Protein AF-A0A7S2BGU6-F1 (afdb_monomer)

Nearest PDB structures (foldseek):
  2khe-assembly1_A  TM=4.652E-01  e=1.273E-01  Thermus thermophilus HB8
  6ix1-assembly2_B  TM=7.347E-01  e=2.557E+00  Dolichos
  3g5o-assembly1_B  TM=7.845E-01  e=2.718E+00  Mycobacterium tuberculosis H37Rv
  8c7g-assembly1_A  TM=7.403E-01  e=3.473E+00  Drosophila melanogaster
  8bd7-assembly1_V  TM=5.675E-01  e=4.173E+00  Chlamydomonas reinhardtii

Structure (mmCIF, N/CA/C/O backbone):
data_AF-A0A7S2BGU6-F1
#
_entry.id   AF-A0A7S2BGU6-F1
#
loop_
_atom_site.group_PDB
_atom_site.id
_atom_site.type_symbol
_atom_site.label_atom_id
_atom_site.label_alt_id
_atom_site.label_comp_id
_a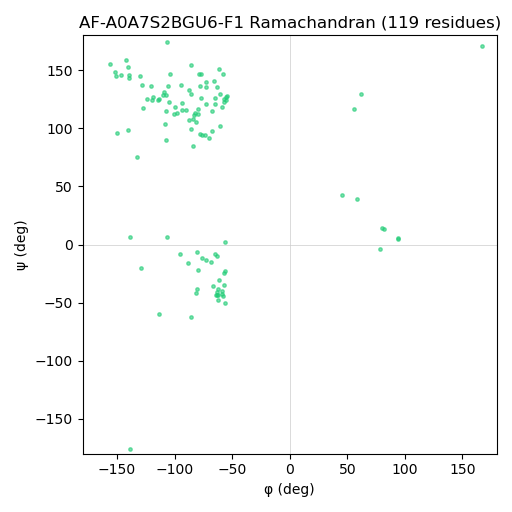tom_site.label_asym_id
_atom_site.label_entity_id
_atom_site.label_seq_id
_atom_site.pdbx_PDB_ins_code
_atom_site.Cartn_x
_atom_site.Cartn_y
_atom_site.Cartn_z
_atom_site.occupancy
_atom_site.B_iso_or_equiv
_atom_site.auth_seq_id
_atom_site.auth_comp_id
_atom_site.auth_asym_id
_atom_site.auth_atom_id
_atom_site.pdbx_PDB_model_num
ATOM 1 N N . LYS A 1 1 ? 6.822 8.033 27.624 1.00 48.75 1 LYS A N 1
ATOM 2 C CA . LYS A 1 1 ? 6.530 6.602 27.342 1.00 48.75 1 LYS A CA 1
ATOM 3 C C . LYS A 1 1 ? 7.365 6.173 26.131 1.00 48.75 1 LYS A C 1
ATOM 5 O O . LYS A 1 1 ? 7.119 6.681 25.047 1.00 48.75 1 LYS A O 1
ATOM 10 N N . ARG A 1 2 ? 8.407 5.344 26.298 1.00 36.28 2 ARG A N 1
ATOM 11 C CA . ARG A 1 2 ? 9.236 4.860 25.173 1.00 36.28 2 ARG A CA 1
ATOM 12 C C . ARG A 1 2 ? 8.470 3.737 24.466 1.00 36.28 2 ARG A C 1
ATOM 14 O O . ARG A 1 2 ? 8.505 2.597 24.912 1.00 36.28 2 ARG A O 1
ATOM 21 N N . VAL A 1 3 ? 7.736 4.070 23.410 1.00 50.72 3 VAL A N 1
ATOM 22 C CA . VAL A 1 3 ? 7.137 3.066 22.524 1.00 50.72 3 VAL A CA 1
ATOM 23 C C . VAL A 1 3 ? 8.248 2.642 21.574 1.00 50.72 3 VAL A C 1
ATOM 25 O O . VAL A 1 3 ? 8.668 3.425 20.730 1.00 50.72 3 VAL A O 1
ATOM 28 N N . ARG A 1 4 ? 8.814 1.448 21.772 1.00 56.75 4 ARG A N 1
ATOM 29 C CA . ARG A 1 4 ? 9.659 0.843 20.739 1.00 56.75 4 ARG A CA 1
ATOM 30 C C . ARG A 1 4 ? 8.689 0.239 19.722 1.00 56.75 4 ARG A C 1
ATOM 32 O O . ARG A 1 4 ? 7.976 -0.686 20.106 1.00 56.75 4 ARG A O 1
ATOM 39 N N . PRO A 1 5 ? 8.598 0.768 18.493 1.00 57.00 5 PRO A N 1
ATOM 40 C CA . PRO A 1 5 ? 7.732 0.177 17.486 1.00 57.00 5 PRO A CA 1
ATOM 41 C C . PRO A 1 5 ? 8.184 -1.262 17.192 1.00 57.00 5 PRO A C 1
ATOM 43 O O . PRO A 1 5 ? 9.367 -1.583 17.384 1.00 57.00 5 PRO A O 1
ATOM 46 N N . PRO A 1 6 ? 7.249 -2.138 16.792 1.00 58.75 6 PRO A N 1
ATOM 47 C CA . PRO A 1 6 ? 7.556 -3.524 16.474 1.00 58.75 6 PRO A CA 1
ATOM 48 C C . PRO A 1 6 ? 8.652 -3.579 15.408 1.00 58.75 6 PRO A C 1
ATOM 50 O O . PRO A 1 6 ? 8.551 -2.958 14.355 1.00 58.75 6 PRO A O 1
ATOM 53 N N . ARG A 1 7 ? 9.737 -4.292 15.720 1.00 62.88 7 ARG A N 1
ATOM 54 C CA . ARG A 1 7 ? 10.857 -4.496 14.800 1.00 62.88 7 ARG A CA 1
ATOM 55 C C . ARG A 1 7 ? 10.588 -5.757 14.001 1.00 62.88 7 ARG A C 1
ATOM 57 O O . ARG A 1 7 ? 10.547 -6.845 14.571 1.00 62.88 7 ARG A O 1
ATOM 64 N N . PHE A 1 8 ? 10.425 -5.605 12.695 1.00 62.00 8 PHE A N 1
ATOM 65 C CA . PHE A 1 8 ? 10.302 -6.738 11.792 1.00 62.00 8 PHE A CA 1
ATOM 66 C C . PHE A 1 8 ? 11.701 -7.253 11.453 1.00 62.00 8 PHE A C 1
ATOM 68 O O . PHE A 1 8 ? 12.506 -6.558 10.834 1.00 62.00 8 PHE A O 1
ATOM 75 N N . PHE A 1 9 ? 12.012 -8.468 11.901 1.00 64.12 9 PHE A N 1
ATOM 76 C CA . PHE A 1 9 ? 13.233 -9.158 11.503 1.00 64.12 9 PHE A CA 1
ATOM 77 C C . PHE A 1 9 ? 13.005 -9.760 10.116 1.00 64.12 9 PHE A C 1
ATOM 79 O O . PHE A 1 9 ? 12.132 -10.608 9.946 1.00 64.12 9 PHE A O 1
ATOM 86 N N . ARG A 1 10 ? 13.766 -9.301 9.116 1.00 61.97 10 ARG A N 1
ATOM 87 C CA . ARG A 1 10 ? 13.619 -9.751 7.719 1.00 61.97 10 ARG A CA 1
ATOM 88 C C . ARG A 1 10 ? 14.297 -11.102 7.438 1.00 61.97 10 ARG A C 1
ATOM 90 O O . ARG A 1 10 ? 14.130 -11.640 6.351 1.00 61.97 10 ARG A O 1
ATOM 97 N N . GLY A 1 11 ? 15.038 -11.663 8.397 1.00 62.91 11 GLY A N 1
ATOM 98 C CA . GLY A 1 11 ? 15.646 -12.991 8.288 1.00 62.91 11 GLY A CA 1
ATOM 99 C C . GLY A 1 11 ? 16.691 -13.273 9.367 1.00 62.91 11 GLY A C 1
ATOM 100 O O . GLY A 1 11 ? 17.095 -12.379 10.114 1.00 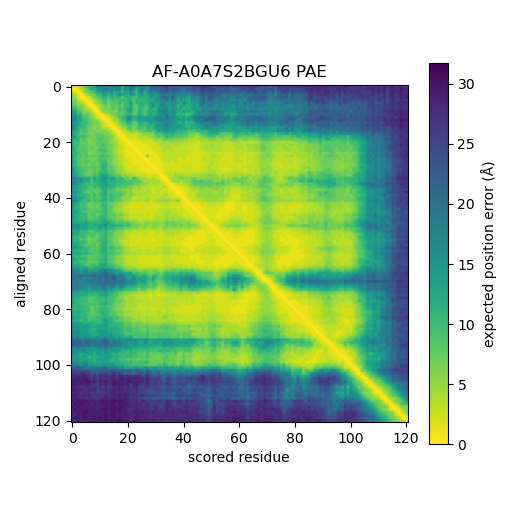62.91 11 GLY A O 1
ATOM 101 N N . CYS A 1 12 ? 17.144 -14.527 9.441 1.00 56.28 12 CYS A N 1
ATOM 102 C CA . CYS A 1 12 ? 18.263 -14.915 10.297 1.00 56.28 12 CYS A CA 1
ATOM 103 C C . CYS A 1 12 ? 19.550 -14.275 9.746 1.00 56.28 12 CYS A C 1
ATOM 105 O O . CYS A 1 12 ? 19.939 -14.556 8.617 1.00 56.28 12 CYS A O 1
ATOM 107 N N . GLY A 1 13 ? 20.171 -13.367 10.504 1.00 66.19 13 GLY A N 1
ATOM 108 C CA . GLY A 1 13 ? 21.394 -12.663 10.089 1.00 66.19 13 GLY A CA 1
ATOM 109 C C . GLY A 1 13 ? 21.188 -11.304 9.411 1.00 66.19 13 GLY A C 1
ATOM 110 O O . GLY A 1 13 ? 22.166 -10.690 8.989 1.00 66.19 13 GLY A O 1
ATOM 111 N N . SER A 1 14 ? 19.956 -10.784 9.324 1.00 64.00 14 SER A N 1
ATOM 112 C CA . SER A 1 14 ? 19.762 -9.410 8.844 1.00 64.00 14 SER A CA 1
ATOM 113 C C . SER A 1 14 ? 20.404 -8.420 9.829 1.00 64.00 14 SER A C 1
ATOM 115 O O . SER A 1 14 ? 20.059 -8.474 11.017 1.00 64.00 14 SER A O 1
ATOM 117 N N . PRO A 1 15 ? 21.295 -7.511 9.385 1.00 68.31 15 PRO A N 1
ATOM 118 C CA . PRO A 1 15 ? 21.881 -6.514 10.270 1.00 68.31 15 PRO A CA 1
ATOM 119 C C . PRO A 1 15 ? 20.773 -5.668 10.899 1.00 68.31 15 PRO A C 1
ATOM 121 O O . PRO A 1 15 ? 19.737 -5.417 10.279 1.00 68.31 15 PRO A O 1
ATOM 124 N N . LEU A 1 16 ? 20.985 -5.227 12.141 1.00 66.62 16 LEU A N 1
ATOM 125 C CA . LEU A 1 16 ? 20.057 -4.321 12.813 1.00 66.62 16 LEU A CA 1
ATOM 126 C C . LEU A 1 16 ? 19.956 -3.026 11.999 1.00 66.62 16 LEU A C 1
ATOM 128 O O . LEU A 1 16 ? 20.849 -2.181 12.043 1.00 66.62 16 LEU A O 1
ATOM 132 N N . LEU A 1 17 ? 18.868 -2.882 11.243 1.00 68.06 17 LEU A N 1
ATOM 133 C CA . LEU A 1 17 ? 18.626 -1.689 10.443 1.00 68.06 17 LEU A CA 1
ATOM 134 C C . LEU A 1 17 ? 18.424 -0.481 11.363 1.00 68.06 17 LEU A C 1
ATOM 136 O O . LEU A 1 17 ? 17.787 -0.566 12.420 1.00 68.06 17 LEU A O 1
ATOM 140 N N . ARG A 1 18 ? 18.975 0.666 10.951 1.00 74.19 18 ARG A N 1
ATOM 141 C CA . ARG A 1 18 ? 18.753 1.939 11.639 1.00 74.19 18 ARG A CA 1
ATOM 142 C C . ARG A 1 18 ? 17.258 2.243 11.608 1.00 74.19 18 ARG A C 1
ATOM 144 O O . ARG A 1 18 ? 16.643 2.216 10.549 1.00 74.19 18 ARG A O 1
ATOM 151 N N . TYR A 1 19 ? 16.693 2.555 12.771 1.00 74.19 19 TYR A N 1
ATOM 152 C CA . TYR A 1 19 ? 15.292 2.948 12.867 1.00 74.19 19 TYR A CA 1
ATOM 153 C C . TYR A 1 19 ? 15.012 4.160 11.970 1.00 74.19 19 TYR A C 1
ATOM 155 O O . TYR A 1 19 ? 15.667 5.197 12.102 1.00 74.19 19 TYR A O 1
ATOM 163 N N . ARG A 1 20 ? 14.023 4.015 11.088 1.00 80.81 20 ARG A N 1
ATOM 164 C CA . ARG A 1 20 ? 13.486 5.071 10.230 1.00 80.81 20 ARG A CA 1
ATOM 165 C C . ARG A 1 20 ? 11.980 5.120 10.417 1.00 80.81 20 ARG A C 1
ATOM 167 O O . ARG A 1 20 ? 11.291 4.135 10.169 1.00 80.81 20 ARG A O 1
ATOM 174 N N . GLU A 1 21 ? 11.478 6.243 10.910 1.00 82.62 21 GLU A N 1
ATOM 175 C CA . GLU A 1 21 ? 10.074 6.388 11.307 1.00 82.62 21 GLU A CA 1
ATOM 176 C C . GLU A 1 21 ? 9.103 6.089 10.159 1.00 82.62 21 GLU A C 1
ATOM 178 O O . GLU A 1 21 ? 8.150 5.333 10.336 1.00 82.62 21 GLU A O 1
ATOM 183 N N . GLU A 1 22 ? 9.393 6.609 8.969 1.00 82.94 22 GLU A N 1
ATOM 184 C CA . GLU A 1 22 ? 8.565 6.427 7.777 1.00 82.94 22 GLU A CA 1
ATOM 185 C C . GLU A 1 22 ? 8.466 4.959 7.338 1.00 82.94 22 GLU A C 1
ATOM 187 O O . GLU A 1 22 ? 7.373 4.467 7.060 1.00 82.94 22 GLU A O 1
ATOM 192 N N . GLU A 1 23 ? 9.584 4.230 7.347 1.00 82.94 23 GLU A N 1
ATOM 193 C CA . GLU A 1 23 ? 9.603 2.801 7.018 1.00 82.94 23 GLU A CA 1
ATOM 194 C C . GLU A 1 23 ? 8.788 1.990 8.029 1.00 82.94 23 GLU A C 1
ATOM 196 O O . GLU A 1 23 ? 7.980 1.152 7.644 1.00 82.94 23 GLU A O 1
ATOM 201 N N . ASN A 1 24 ? 8.927 2.284 9.326 1.00 83.94 24 ASN A N 1
ATOM 202 C CA . ASN A 1 24 ? 8.170 1.582 10.364 1.00 83.94 24 ASN A CA 1
ATOM 203 C C . ASN A 1 24 ? 6.668 1.867 10.276 1.00 83.94 24 ASN A C 1
ATOM 205 O O . ASN A 1 24 ? 5.864 0.965 10.502 1.00 83.94 24 ASN A O 1
ATOM 209 N N . ARG A 1 25 ? 6.282 3.091 9.901 1.00 84.88 25 ARG A N 1
ATOM 210 C CA . ARG A 1 25 ? 4.885 3.431 9.617 1.00 84.88 25 ARG A CA 1
ATOM 211 C C . ARG A 1 25 ? 4.347 2.636 8.426 1.00 84.88 25 ARG A C 1
ATOM 213 O O . ARG A 1 25 ? 3.216 2.162 8.472 1.00 84.88 25 ARG A O 1
ATOM 220 N N . GLY A 1 26 ? 5.155 2.470 7.383 1.00 86.56 26 GLY A N 1
ATOM 221 C CA . GLY A 1 26 ? 4.830 1.648 6.221 1.00 86.56 26 GLY A CA 1
ATOM 222 C C . GLY A 1 26 ? 4.632 0.168 6.558 1.00 86.56 26 GLY A C 1
ATOM 223 O O . GLY A 1 26 ? 3.620 -0.429 6.192 1.00 86.56 26 GLY A O 1
ATOM 224 N N . GLU A 1 27 ? 5.561 -0.409 7.316 1.00 85.38 27 GLU A N 1
ATOM 225 C CA . GLU A 1 27 ? 5.471 -1.792 7.804 1.00 85.38 27 GLU A CA 1
ATOM 226 C C . GLU A 1 27 ? 4.258 -1.983 8.733 1.00 85.38 27 GLU A C 1
ATOM 228 O O . GLU A 1 27 ? 3.539 -2.982 8.653 1.00 85.38 27 GLU A O 1
ATOM 233 N N . GLU A 1 28 ? 3.956 -0.989 9.574 1.00 84.19 28 GLU A N 1
ATOM 234 C CA . GLU A 1 28 ? 2.753 -0.990 10.400 1.00 84.19 28 GLU A CA 1
ATOM 235 C C . GLU A 1 28 ? 1.478 -0.981 9.543 1.00 84.19 28 GLU A C 1
ATOM 237 O O . GLU A 1 28 ? 0.560 -1.761 9.817 1.00 84.19 28 GLU A O 1
ATOM 242 N N . LEU A 1 29 ? 1.418 -0.166 8.483 1.00 86.25 29 LEU A N 1
ATOM 243 C CA . LEU A 1 29 ? 0.296 -0.178 7.541 1.00 86.25 29 LEU A CA 1
ATOM 244 C C . LEU A 1 29 ? 0.100 -1.579 6.958 1.00 86.25 29 LEU A C 1
ATOM 246 O O . LEU A 1 29 ? -1.001 -2.112 7.068 1.00 86.25 29 LEU A O 1
ATOM 250 N N . ILE A 1 30 ? 1.157 -2.216 6.441 1.00 86.75 30 ILE A N 1
ATOM 251 C CA . ILE A 1 30 ? 1.085 -3.583 5.894 1.00 86.75 30 ILE A CA 1
ATOM 252 C C . ILE A 1 30 ? 0.602 -4.588 6.939 1.00 86.75 30 ILE A C 1
ATOM 254 O O . ILE A 1 30 ? -0.247 -5.427 6.634 1.00 86.75 30 ILE A O 1
ATOM 258 N N . SER A 1 31 ? 1.094 -4.500 8.177 1.00 83.81 31 SER A N 1
ATOM 259 C CA . SER A 1 31 ? 0.689 -5.419 9.248 1.00 83.81 31 SER A CA 1
ATOM 260 C C . SER A 1 31 ? -0.810 -5.345 9.564 1.00 83.81 31 SER A C 1
ATOM 262 O O . SER A 1 31 ? -1.428 -6.353 9.914 1.00 83.81 31 SER A O 1
ATOM 264 N N . ARG A 1 32 ? -1.422 -4.171 9.372 1.00 84.06 32 ARG A N 1
ATOM 265 C CA . ARG A 1 32 ? -2.861 -3.948 9.562 1.00 84.06 32 ARG A CA 1
ATOM 266 C C . ARG A 1 32 ? -3.695 -4.443 8.377 1.00 84.06 32 ARG A C 1
ATOM 268 O O . ARG A 1 32 ? -4.880 -4.731 8.553 1.00 84.06 32 ARG A O 1
ATOM 275 N N . LEU A 1 33 ? -3.108 -4.580 7.186 1.00 85.00 33 LEU A N 1
ATOM 276 C CA . LEU A 1 33 ? -3.826 -5.014 5.987 1.00 85.00 33 LEU A CA 1
ATOM 277 C C . LEU A 1 33 ? -4.162 -6.498 6.035 1.00 85.00 33 LEU A C 1
ATOM 279 O O . LEU A 1 33 ? -3.277 -7.352 6.092 1.00 85.00 33 LEU A O 1
ATOM 283 N N . ARG A 1 34 ? -5.464 -6.810 5.968 1.00 79.19 34 ARG A N 1
ATOM 284 C CA . ARG A 1 34 ? -5.991 -8.185 5.888 1.00 79.19 34 ARG A CA 1
ATOM 285 C C . ARG A 1 34 ? -5.310 -9.139 6.888 1.00 79.19 34 ARG A C 1
ATOM 287 O O . ARG A 1 34 ? -4.972 -10.266 6.534 1.00 79.19 34 ARG A O 1
ATOM 294 N N . ARG A 1 35 ? -5.096 -8.675 8.129 1.00 77.06 35 ARG A N 1
ATOM 295 C CA . ARG A 1 35 ? -4.422 -9.420 9.214 1.00 77.06 35 ARG A CA 1
ATOM 296 C C . ARG A 1 35 ? -2.991 -9.871 8.865 1.00 77.06 35 ARG A C 1
ATOM 298 O O . ARG A 1 35 ? -2.598 -10.987 9.184 1.00 77.06 35 ARG A O 1
ATOM 305 N N . GLY A 1 36 ? -2.224 -9.025 8.179 1.00 76.44 36 GLY A N 1
ATOM 306 C CA . GLY A 1 36 ? -0.821 -9.288 7.855 1.00 76.44 36 GLY A CA 1
ATOM 307 C C . GLY A 1 36 ? -0.602 -10.217 6.659 1.00 76.44 36 GLY A C 1
ATOM 308 O O . GLY A 1 36 ? 0.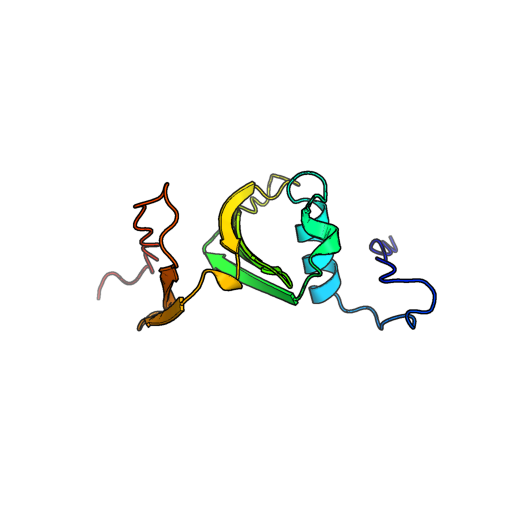521 -10.668 6.437 1.00 76.44 36 GLY A O 1
ATOM 309 N N . ARG A 1 37 ? -1.632 -10.480 5.840 1.00 82.94 37 ARG A N 1
ATOM 310 C CA . ARG A 1 37 ? -1.529 -11.357 4.654 1.00 82.94 37 ARG A CA 1
ATOM 311 C C . ARG A 1 37 ? -0.452 -10.918 3.656 1.00 82.94 37 ARG A C 1
ATOM 313 O O . ARG A 1 37 ? 0.013 -11.743 2.879 1.00 82.94 37 ARG A O 1
ATOM 320 N N . HIS A 1 38 ? -0.070 -9.643 3.682 1.00 83.50 38 HIS A N 1
ATOM 321 C CA . HIS A 1 38 ? 0.878 -9.031 2.750 1.00 83.50 38 HIS A CA 1
ATOM 322 C C . HIS A 1 38 ? 2.252 -8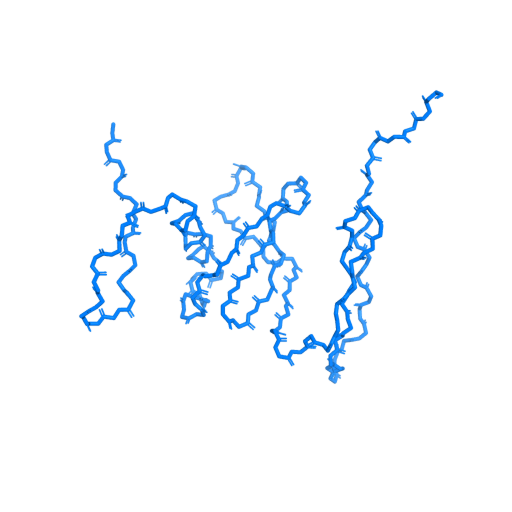.734 3.374 1.00 83.50 38 HIS A C 1
ATOM 324 O O . HIS A 1 38 ? 3.096 -8.140 2.714 1.00 83.50 38 HIS A O 1
ATOM 330 N N . LEU A 1 39 ? 2.516 -9.162 4.617 1.00 82.44 39 LEU A N 1
ATOM 331 C CA . LEU A 1 39 ? 3.794 -8.902 5.305 1.00 82.44 39 LEU A CA 1
ATOM 332 C C . LEU A 1 39 ? 5.013 -9.430 4.539 1.00 82.44 39 LEU A C 1
ATOM 334 O O . LEU A 1 39 ? 6.069 -8.807 4.529 1.00 82.44 39 LEU A O 1
ATOM 338 N N . TRP A 1 40 ? 4.859 -10.564 3.859 1.00 83.75 40 TRP A N 1
ATOM 339 C CA . TRP A 1 40 ? 5.927 -11.181 3.076 1.00 83.75 40 TRP A CA 1
ATOM 340 C C . TRP A 1 40 ? 6.240 -10.419 1.774 1.00 83.75 40 TRP A C 1
ATOM 342 O O . TRP A 1 40 ? 7.276 -10.667 1.161 1.00 83.75 40 TRP A O 1
ATOM 352 N N . GLU A 1 41 ? 5.384 -9.484 1.340 1.00 88.38 41 GLU A N 1
ATOM 353 C CA . GLU A 1 41 ? 5.601 -8.704 0.112 1.00 88.38 41 GLU A CA 1
ATOM 354 C C . GLU A 1 41 ? 6.651 -7.598 0.278 1.00 88.38 41 GLU A C 1
ATOM 356 O O . GLU A 1 41 ? 7.117 -7.071 -0.727 1.00 88.38 41 GLU A O 1
ATOM 361 N N . SER A 1 42 ? 7.060 -7.302 1.519 1.00 85.69 42 SER A N 1
ATOM 362 C CA . SER A 1 42 ? 7.987 -6.228 1.904 1.00 85.69 42 SER A CA 1
ATOM 363 C C . SER A 1 42 ? 7.488 -4.817 1.566 1.00 85.69 42 SER A C 1
ATOM 365 O O . SER A 1 42 ? 7.113 -4.509 0.433 1.00 85.69 42 SER A O 1
ATOM 367 N N . TYR A 1 43 ? 7.518 -3.924 2.557 1.00 89.50 43 TYR A N 1
ATOM 368 C CA . TYR A 1 43 ? 7.251 -2.502 2.347 1.00 89.50 43 TYR A CA 1
ATOM 369 C C . TYR A 1 43 ? 8.290 -1.861 1.415 1.00 89.50 43 TYR A C 1
ATOM 371 O O . TYR A 1 43 ? 9.493 -2.069 1.594 1.00 89.50 43 TYR A O 1
ATOM 379 N N . VAL A 1 44 ? 7.820 -1.043 0.464 1.00 91.75 44 VAL A N 1
ATOM 380 C CA . VAL A 1 44 ? 8.671 -0.214 -0.404 1.00 91.75 44 VAL A CA 1
ATOM 381 C C . VAL A 1 44 ? 8.445 1.268 -0.115 1.00 91.75 44 VAL A C 1
ATOM 383 O O . VAL A 1 44 ? 9.383 1.966 0.263 1.00 91.75 44 VAL A O 1
ATOM 386 N N . HIS A 1 45 ? 7.214 1.760 -0.284 1.00 92.31 45 HIS A N 1
ATOM 387 C CA . HIS A 1 45 ? 6.896 3.177 -0.099 1.00 92.31 45 HIS A CA 1
ATOM 388 C C . HIS A 1 45 ? 5.414 3.394 0.228 1.00 92.31 45 HIS A C 1
ATOM 390 O O . HIS A 1 45 ? 4.569 2.582 -0.146 1.00 92.31 45 HIS A O 1
ATOM 396 N N . HIS A 1 46 ? 5.077 4.496 0.898 1.00 92.88 46 HIS A N 1
ATOM 397 C CA . HIS A 1 46 ? 3.698 4.957 1.022 1.00 92.88 46 HIS A CA 1
ATOM 398 C C . HIS A 1 46 ? 3.620 6.475 0.895 1.00 92.88 46 HIS A C 1
ATOM 400 O O . HIS A 1 46 ? 4.492 7.191 1.377 1.00 92.88 46 HIS A O 1
ATOM 406 N N . CYS A 1 47 ? 2.538 6.971 0.305 1.00 89.19 47 CYS A N 1
ATOM 407 C CA . CYS A 1 47 ? 2.263 8.399 0.221 1.00 89.19 47 CYS A CA 1
ATOM 408 C C . CYS A 1 47 ? 0.766 8.674 0.388 1.00 89.19 47 CYS A C 1
ATOM 410 O O . CYS A 1 47 ? -0.080 7.794 0.220 1.00 89.19 47 CYS A O 1
ATOM 412 N N . LYS A 1 48 ? 0.416 9.906 0.757 1.00 87.94 48 LYS A N 1
ATOM 413 C CA . LYS A 1 48 ? -0.988 10.326 0.786 1.00 87.94 48 LYS A CA 1
ATOM 414 C C . LYS A 1 48 ? -1.444 10.606 -0.639 1.00 87.94 48 LYS A C 1
ATOM 416 O O . LYS A 1 48 ? -0.818 11.413 -1.316 1.00 87.94 48 LYS A O 1
ATOM 421 N N . ALA A 1 49 ? -2.532 9.965 -1.052 1.00 85.00 49 ALA A N 1
ATOM 422 C CA . ALA A 1 49 ? -3.175 10.255 -2.326 1.00 85.00 49 ALA A CA 1
ATOM 423 C C . ALA A 1 49 ? -4.157 11.420 -2.144 1.00 85.00 49 ALA A C 1
ATOM 425 O O . ALA A 1 49 ? -3.945 12.501 -2.672 1.00 85.00 49 ALA A O 1
ATOM 426 N N . SER A 1 50 ? -5.185 11.241 -1.318 1.00 83.56 50 SER A N 1
ATOM 427 C CA . SER A 1 50 ? -6.188 12.265 -1.006 1.00 83.56 50 SER A CA 1
ATOM 428 C C . SER A 1 50 ? -6.539 12.243 0.483 1.00 83.56 50 SER A C 1
ATOM 430 O O . SER A 1 50 ? -5.922 11.523 1.276 1.00 83.56 50 SER A O 1
ATOM 432 N N . GLU A 1 51 ? -7.500 13.063 0.909 1.00 84.00 51 GLU A N 1
ATOM 433 C CA . GLU A 1 51 ? -7.940 13.065 2.301 1.00 84.00 51 GLU A CA 1
ATOM 434 C C . GLU A 1 51 ? -8.468 11.681 2.710 1.00 84.00 51 GLU A C 1
ATOM 436 O O . GLU A 1 51 ? -9.410 11.151 2.130 1.00 84.00 51 GLU A O 1
ATOM 441 N N . GLY A 1 52 ? -7.814 11.069 3.699 1.00 85.25 52 GLY A N 1
ATOM 442 C CA . GLY A 1 52 ? -8.151 9.723 4.163 1.00 85.25 52 GLY A CA 1
ATOM 443 C C . GLY A 1 52 ? -7.640 8.584 3.277 1.00 85.25 52 GLY A C 1
ATOM 444 O O . GLY A 1 52 ? -7.771 7.436 3.693 1.00 85.25 52 GLY A O 1
ATOM 445 N N . MET A 1 53 ? -7.003 8.863 2.134 1.00 88.06 53 MET A N 1
ATOM 446 C CA . MET A 1 53 ? -6.472 7.841 1.226 1.00 88.06 53 MET A CA 1
ATOM 447 C C . MET A 1 53 ? -4.943 7.807 1.225 1.00 88.06 53 MET A C 1
ATOM 449 O O . MET A 1 53 ? -4.268 8.815 1.008 1.00 88.06 53 MET A O 1
ATOM 453 N N . THR A 1 54 ? -4.390 6.616 1.420 1.00 89.94 54 THR A N 1
ATOM 454 C CA . THR A 1 54 ? -2.952 6.345 1.406 1.00 89.94 54 THR A CA 1
ATOM 455 C C . THR A 1 54 ? -2.649 5.344 0.303 1.00 89.94 54 THR A C 1
ATOM 457 O O . THR A 1 54 ? -3.204 4.251 0.284 1.00 89.94 54 THR A O 1
ATOM 460 N N . LEU A 1 55 ? -1.756 5.702 -0.606 1.00 91.00 55 LEU A N 1
ATOM 461 C CA . LEU A 1 55 ? -1.216 4.786 -1.595 1.00 91.00 55 LEU A CA 1
ATOM 462 C C . LEU A 1 55 ? -0.025 4.054 -0.974 1.00 91.00 55 LEU A C 1
ATOM 464 O O . LEU A 1 55 ? 0.854 4.672 -0.375 1.00 91.00 55 LEU A O 1
ATOM 468 N N . LEU A 1 56 ? -0.025 2.732 -1.082 1.00 92.44 56 LEU A N 1
ATOM 469 C CA . LEU A 1 56 ? 0.990 1.851 -0.527 1.00 92.44 56 LEU A CA 1
ATOM 470 C C . LEU A 1 56 ? 1.577 0.987 -1.641 1.00 92.44 56 LEU A C 1
ATOM 472 O O . LEU A 1 56 ? 0.860 0.268 -2.336 1.00 92.44 56 LEU A O 1
ATOM 476 N N . LEU A 1 57 ? 2.896 1.035 -1.759 1.00 93.19 57 LEU A N 1
ATOM 477 C CA . LEU A 1 57 ? 3.691 0.220 -2.657 1.00 93.19 57 LEU A CA 1
ATOM 478 C C . LEU A 1 57 ? 4.406 -0.872 -1.853 1.00 93.19 57 LEU A C 1
ATOM 480 O O . LEU A 1 57 ? 5.174 -0.585 -0.927 1.00 93.19 57 LEU A O 1
ATOM 484 N N . THR A 1 58 ? 4.161 -2.124 -2.226 1.00 93.56 58 THR A N 1
ATOM 485 C CA . THR A 1 58 ? 4.903 -3.299 -1.750 1.00 93.56 58 THR A CA 1
ATOM 486 C C . THR A 1 58 ? 5.820 -3.811 -2.857 1.00 93.56 58 THR A C 1
ATOM 488 O O . THR A 1 58 ? 5.741 -3.366 -4.002 1.00 93.56 58 THR A O 1
ATOM 491 N N . GLY A 1 59 ? 6.663 -4.801 -2.559 1.00 91.62 59 GLY A N 1
ATOM 492 C CA . GLY A 1 59 ? 7.493 -5.455 -3.573 1.00 91.62 59 GLY A CA 1
ATOM 493 C C . GLY A 1 59 ? 6.698 -6.190 -4.662 1.00 91.62 59 GLY A C 1
ATOM 494 O O . GLY A 1 59 ? 7.283 -6.620 -5.655 1.00 91.62 59 GLY A O 1
ATOM 495 N N . ARG A 1 60 ? 5.375 -6.363 -4.507 1.00 93.69 60 ARG A N 1
ATOM 496 C CA . ARG A 1 60 ? 4.531 -7.072 -5.485 1.00 93.69 60 ARG A CA 1
ATOM 497 C C . ARG A 1 60 ? 3.283 -6.328 -5.930 1.00 93.69 60 ARG A C 1
ATOM 499 O O . ARG A 1 60 ? 2.733 -6.694 -6.972 1.00 93.69 60 ARG A O 1
ATOM 506 N N . ARG A 1 61 ? 2.802 -5.347 -5.169 1.00 94.00 61 ARG A N 1
ATOM 507 C CA . ARG A 1 61 ? 1.493 -4.728 -5.379 1.00 94.00 61 ARG A CA 1
ATOM 508 C C . ARG A 1 61 ? 1.525 -3.228 -5.154 1.00 94.00 61 ARG A C 1
ATOM 510 O O . ARG A 1 61 ? 2.290 -2.715 -4.344 1.00 94.00 61 ARG A O 1
ATOM 517 N N . LEU A 1 62 ? 0.607 -2.562 -5.836 1.00 92.75 62 LEU A N 1
ATOM 518 C CA . LEU A 1 62 ? 0.188 -1.206 -5.543 1.00 92.75 62 LEU A CA 1
ATOM 519 C C . LEU A 1 62 ? -1.214 -1.266 -4.929 1.00 92.75 62 LEU A C 1
ATOM 521 O O . LEU A 1 62 ? -2.096 -1.923 -5.482 1.00 92.75 62 LEU A O 1
ATOM 525 N N . MET A 1 63 ? -1.414 -0.616 -3.786 1.00 92.50 63 MET A N 1
ATOM 526 C CA . MET A 1 63 ? -2.675 -0.627 -3.044 1.00 92.50 63 MET A CA 1
ATOM 527 C C . MET A 1 63 ? -3.122 0.797 -2.723 1.00 92.50 63 MET A C 1
ATOM 529 O O . MET A 1 63 ? -2.320 1.618 -2.282 1.00 92.50 63 MET A O 1
ATOM 533 N N . LEU A 1 64 ? -4.413 1.071 -2.890 1.00 91.44 64 LEU A N 1
ATOM 534 C CA . LEU A 1 64 ? -5.065 2.270 -2.383 1.00 91.44 64 LEU A CA 1
ATOM 535 C C . LEU A 1 64 ? -5.795 1.915 -1.091 1.00 91.44 64 LEU A C 1
ATOM 537 O O . LEU A 1 64 ? -6.685 1.061 -1.070 1.00 91.44 64 LEU A O 1
ATOM 541 N N . LEU A 1 65 ? -5.381 2.556 -0.007 1.00 91.00 65 LEU A N 1
ATOM 542 C CA . LEU A 1 65 ? -5.863 2.292 1.335 1.00 91.00 65 LEU A CA 1
ATOM 543 C C . LEU A 1 65 ? -6.719 3.447 1.825 1.00 91.00 65 LEU A C 1
ATOM 545 O O . LEU A 1 65 ? -6.267 4.589 1.827 1.00 91.00 65 LEU A O 1
ATOM 549 N N . HIS A 1 66 ? -7.889 3.142 2.363 1.00 89.25 66 HIS A N 1
ATOM 550 C CA . HIS A 1 66 ? -8.657 4.095 3.143 1.00 89.25 66 HIS A CA 1
ATOM 551 C C . HIS A 1 66 ? -8.207 4.019 4.606 1.00 89.25 66 HIS A C 1
ATOM 553 O O . HIS A 1 66 ? -8.485 3.063 5.335 1.00 89.25 66 HIS A O 1
ATOM 559 N N . THR A 1 67 ? -7.477 5.043 5.037 1.00 80.00 67 THR A N 1
ATOM 560 C CA . THR A 1 67 ? -6.974 5.227 6.399 1.00 80.00 67 THR A CA 1
ATOM 561 C C . THR A 1 67 ? -7.764 6.336 7.095 1.00 80.00 67 THR A C 1
ATOM 563 O O . THR A 1 67 ? -7.402 7.513 7.029 1.00 80.00 67 THR A O 1
ATOM 566 N N . SER A 1 68 ? -8.860 5.979 7.769 1.00 76.25 68 SER A N 1
ATOM 567 C CA . SER A 1 68 ? -9.626 6.934 8.582 1.00 76.25 68 SER A CA 1
ATOM 568 C C . SER A 1 68 ? -8.930 7.191 9.920 1.00 76.25 68 SER A C 1
ATOM 570 O O . SER A 1 68 ? -8.524 6.251 10.597 1.00 76.25 68 SER A O 1
ATOM 572 N N . ARG A 1 69 ? -8.852 8.455 10.366 1.00 65.88 69 ARG A N 1
ATOM 573 C CA . ARG A 1 69 ? -8.256 8.823 11.672 1.00 65.88 69 ARG A CA 1
ATOM 574 C C . ARG A 1 69 ? -8.918 8.126 12.866 1.00 65.88 69 ARG A C 1
ATOM 576 O O . ARG A 1 69 ? -8.288 8.000 13.910 1.00 65.88 69 ARG A O 1
ATOM 583 N N . LYS A 1 70 ? -10.181 7.710 12.726 1.00 65.88 70 LYS A N 1
ATOM 584 C CA . LYS A 1 70 ? -10.943 7.037 13.787 1.00 65.88 70 LYS A CA 1
ATOM 585 C C . LYS A 1 70 ? -10.758 5.522 13.797 1.00 65.88 70 LYS A C 1
ATOM 587 O O . LYS A 1 70 ? -11.103 4.899 14.794 1.00 65.88 70 LYS A O 1
ATOM 592 N N . ASN A 1 71 ? -10.239 4.931 12.719 1.00 59.19 71 ASN A N 1
ATOM 593 C CA . ASN A 1 71 ? -10.167 3.485 12.579 1.00 59.19 71 ASN A CA 1
ATOM 594 C C . ASN A 1 71 ? -8.708 3.023 12.578 1.00 59.19 71 ASN A C 1
ATOM 596 O O . ASN A 1 71 ? -7.888 3.486 11.788 1.00 59.19 71 ASN A O 1
ATOM 600 N N . SER A 1 72 ? -8.372 2.095 13.470 1.00 64.94 72 SER A N 1
ATOM 601 C CA . SER A 1 72 ? -7.040 1.478 13.518 1.00 64.94 72 SER A CA 1
ATOM 602 C C . SER A 1 72 ? -6.764 0.587 12.301 1.00 64.94 72 SER A C 1
ATOM 604 O O . SER A 1 72 ? -5.606 0.257 12.036 1.00 64.94 72 SER A O 1
ATOM 606 N N . PHE A 1 73 ? -7.806 0.231 11.547 1.00 67.88 73 PHE A N 1
ATOM 607 C CA . PHE A 1 73 ? -7.746 -0.626 10.371 1.00 67.88 73 PHE A CA 1
ATOM 608 C C . PHE A 1 73 ? -7.630 0.186 9.077 1.00 67.88 73 PHE A C 1
ATOM 610 O O . PHE A 1 73 ? -8.330 1.180 8.889 1.00 67.88 73 PHE A O 1
ATOM 617 N N . ALA A 1 74 ? -6.762 -0.276 8.177 1.00 78.00 74 ALA A N 1
ATOM 618 C CA . ALA A 1 74 ? -6.686 0.209 6.805 1.00 78.00 74 ALA A CA 1
ATOM 619 C C . ALA A 1 74 ? -7.549 -0.695 5.914 1.00 78.00 74 ALA A C 1
ATOM 621 O O . ALA A 1 74 ? -7.334 -1.910 5.867 1.00 78.00 74 ALA A O 1
ATOM 622 N N . LEU A 1 75 ? -8.538 -0.110 5.237 1.00 86.25 75 LEU A N 1
ATOM 623 C CA . LEU A 1 75 ? -9.356 -0.814 4.250 1.00 86.25 75 LEU A CA 1
ATOM 624 C C . LEU A 1 75 ? -8.669 -0.725 2.884 1.00 86.25 75 LEU A C 1
ATOM 626 O O . LEU A 1 75 ? -8.229 0.350 2.493 1.00 86.25 75 LEU A O 1
ATOM 630 N N . VAL A 1 76 ? -8.566 -1.845 2.168 1.00 89.25 76 VAL A N 1
ATOM 631 C CA . VAL A 1 76 ? -8.058 -1.859 0.788 1.00 89.25 76 VAL A CA 1
ATOM 632 C C . VAL A 1 76 ? -9.223 -1.526 -0.139 1.00 89.25 76 VAL A C 1
ATOM 634 O O . VAL A 1 76 ? -10.105 -2.362 -0.314 1.00 89.25 76 VAL A O 1
ATOM 637 N N . GLU A 1 77 ? -9.218 -0.325 -0.709 1.00 89.56 77 GLU A N 1
ATOM 638 C CA . GLU A 1 77 ? -10.224 0.128 -1.684 1.00 89.56 77 GLU A CA 1
ATOM 639 C C . GLU A 1 77 ? -9.915 -0.424 -3.077 1.00 89.56 77 GLU A C 1
ATOM 641 O O . GLU A 1 77 ? -10.800 -0.827 -3.827 1.00 89.56 77 GLU A O 1
ATOM 646 N N . TRP A 1 78 ? -8.628 -0.475 -3.417 1.00 89.12 78 TRP A N 1
ATOM 647 C CA . TRP A 1 78 ? -8.159 -0.959 -4.704 1.00 89.12 78 TRP A CA 1
ATOM 648 C C . TRP A 1 78 ? -6.765 -1.564 -4.571 1.00 89.12 78 TRP A C 1
ATOM 650 O O . TRP A 1 78 ? -5.946 -1.100 -3.778 1.00 89.12 78 TRP A O 1
ATOM 660 N N . GLU A 1 79 ? -6.482 -2.608 -5.344 1.00 91.38 79 GLU A N 1
ATOM 661 C CA . GLU A 1 79 ? -5.152 -3.205 -5.415 1.00 91.38 79 GLU A CA 1
ATOM 662 C C . GLU A 1 79 ? -4.861 -3.754 -6.811 1.00 91.38 79 GLU A C 1
ATOM 664 O O . GLU A 1 79 ? -5.739 -4.299 -7.482 1.00 91.38 79 GLU A O 1
ATOM 669 N N . VAL A 1 80 ? -3.598 -3.673 -7.224 1.00 91.31 80 VAL A N 1
ATOM 670 C CA . VAL A 1 80 ? -3.106 -4.290 -8.455 1.00 91.31 80 VAL A CA 1
ATOM 671 C C . VAL A 1 80 ? -1.731 -4.909 -8.233 1.00 91.31 80 VAL A C 1
ATOM 673 O O . VAL A 1 80 ? -0.902 -4.385 -7.492 1.00 91.31 80 VAL A O 1
ATOM 676 N N . MET A 1 81 ? -1.473 -6.047 -8.876 1.00 92.25 81 MET A N 1
ATOM 677 C CA . MET A 1 81 ? -0.131 -6.632 -8.923 1.00 92.25 81 MET A CA 1
ATOM 678 C C . MET A 1 81 ? 0.760 -5.801 -9.850 1.00 92.25 81 MET A C 1
ATOM 680 O O . MET A 1 81 ? 0.348 -5.493 -10.965 1.00 92.25 81 MET A O 1
ATOM 684 N N . LEU A 1 82 ? 1.998 -5.509 -9.446 1.00 91.62 82 LEU A N 1
ATOM 685 C CA . LEU A 1 82 ? 2.916 -4.677 -10.238 1.00 91.62 82 LEU A CA 1
ATOM 686 C C . LEU A 1 82 ? 3.189 -5.259 -11.628 1.00 91.62 82 LEU A C 1
ATOM 688 O O . LEU A 1 82 ? 3.156 -4.527 -12.608 1.00 91.62 82 LEU A O 1
ATOM 692 N N . HIS A 1 83 ? 3.342 -6.583 -11.743 1.00 89.88 83 HIS A N 1
ATOM 693 C CA . HIS A 1 83 ? 3.542 -7.254 -13.037 1.00 89.88 83 HIS A CA 1
ATOM 694 C C . HIS A 1 83 ? 2.336 -7.149 -13.988 1.00 89.88 83 HIS A C 1
ATOM 696 O O . HIS A 1 83 ? 2.415 -7.589 -15.131 1.00 89.88 83 HIS A O 1
ATOM 702 N N . ARG A 1 84 ? 1.196 -6.628 -13.517 1.00 88.38 84 ARG A N 1
ATOM 703 C CA . ARG A 1 84 ? 0.008 -6.387 -14.339 1.00 88.38 84 ARG A CA 1
ATOM 704 C C . ARG A 1 84 ? -0.083 -4.964 -14.861 1.00 88.38 84 ARG A C 1
ATOM 706 O O . ARG A 1 84 ? -0.969 -4.704 -15.666 1.00 88.38 84 ARG A O 1
ATOM 713 N N . ILE A 1 85 ? 0.781 -4.059 -14.418 1.00 89.12 85 ILE A N 1
ATOM 714 C CA . ILE A 1 85 ? 0.834 -2.693 -14.928 1.00 89.12 85 ILE A CA 1
ATOM 715 C C . ILE A 1 85 ? 1.682 -2.720 -16.200 1.00 89.12 85 ILE A C 1
ATOM 717 O O . ILE A 1 85 ? 2.879 -2.978 -16.140 1.00 89.12 85 ILE A O 1
ATOM 721 N N . LEU A 1 86 ? 1.055 -2.488 -17.352 1.00 89.69 86 LEU A N 1
ATOM 722 C CA . LEU A 1 86 ? 1.750 -2.398 -18.641 1.00 89.69 86 LEU A CA 1
ATOM 723 C C . LEU A 1 86 ? 2.364 -1.020 -18.842 1.00 89.69 86 LEU A C 1
ATOM 725 O O . LEU A 1 86 ? 3.473 -0.878 -19.349 1.00 89.69 86 LEU A O 1
ATOM 729 N N . ARG A 1 87 ? 1.599 -0.003 -18.460 1.00 86.62 87 ARG A N 1
ATOM 730 C CA . ARG A 1 87 ? 1.948 1.402 -18.587 1.00 86.62 87 ARG A CA 1
ATOM 731 C C . ARG A 1 87 ? 1.236 2.169 -17.486 1.00 86.62 87 ARG A C 1
ATOM 733 O O . ARG A 1 87 ? 0.132 1.799 -17.083 1.00 86.62 87 ARG A O 1
ATOM 740 N N . PHE A 1 88 ? 1.868 3.232 -17.022 1.00 86.19 88 PHE A N 1
ATOM 741 C CA . PHE A 1 88 ? 1.208 4.255 -16.236 1.00 86.19 88 PHE A CA 1
ATOM 742 C C . PHE A 1 88 ? 1.538 5.614 -16.838 1.00 86.19 88 PHE A C 1
ATOM 744 O O . PHE A 1 88 ? 2.645 5.814 -17.338 1.00 86.19 88 PHE A O 1
ATOM 751 N N . ASP A 1 89 ? 0.577 6.521 -16.788 1.00 85.06 89 ASP A N 1
ATOM 752 C CA . ASP A 1 89 ? 0.731 7.893 -17.245 1.00 85.06 89 ASP A CA 1
ATOM 753 C C . ASP A 1 89 ? 0.462 8.837 -16.073 1.00 85.06 89 ASP A C 1
ATOM 755 O O . ASP A 1 89 ? -0.462 8.634 -15.279 1.00 85.06 89 ASP A O 1
ATOM 759 N N . ILE A 1 90 ? 1.315 9.852 -15.947 1.00 84.06 90 ILE A N 1
ATOM 760 C CA . ILE A 1 90 ? 1.161 10.927 -14.969 1.00 84.06 90 ILE A CA 1
ATOM 761 C C . ILE A 1 90 ? 0.525 12.094 -15.712 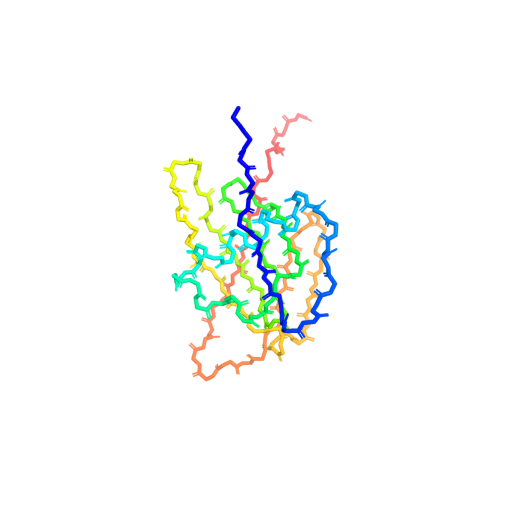1.00 84.06 90 ILE A C 1
ATOM 763 O O . ILE A 1 90 ? 1.138 12.675 -16.605 1.00 84.06 90 ILE A O 1
ATOM 767 N N . MET A 1 91 ? -0.706 12.418 -15.346 1.00 82.44 91 MET A N 1
ATOM 768 C CA . MET A 1 91 ? -1.465 13.498 -15.963 1.00 82.44 91 MET A CA 1
ATOM 769 C C . MET A 1 91 ? -1.133 14.838 -15.301 1.00 82.44 91 MET A C 1
ATOM 771 O O . MET A 1 91 ? -0.767 14.896 -14.119 1.00 82.44 91 MET A O 1
ATOM 775 N N . GLU A 1 92 ? -1.311 15.933 -16.043 1.00 80.00 92 GLU A N 1
ATOM 776 C CA . GLU A 1 92 ? -1.247 17.282 -15.476 1.00 80.00 92 GLU A CA 1
ATOM 777 C C . GLU A 1 92 ? -2.233 17.400 -14.300 1.00 80.00 92 GLU A C 1
ATOM 779 O O . GLU A 1 92 ? -3.398 17.014 -14.397 1.00 80.00 92 GLU A O 1
ATOM 784 N N . GLY A 1 93 ? -1.741 17.864 -13.148 1.00 74.50 93 GLY A N 1
ATOM 785 C CA . GLY A 1 93 ? -2.498 17.864 -11.889 1.00 74.50 93 GLY A CA 1
ATOM 786 C C . GLY A 1 93 ? -2.263 16.649 -10.981 1.00 74.50 93 GLY A C 1
ATOM 787 O O . GLY A 1 93 ? -2.907 16.546 -9.941 1.00 74.50 93 GLY A O 1
ATOM 788 N N . GLY A 1 94 ? -1.334 15.747 -11.324 1.00 71.62 94 GLY A N 1
ATOM 789 C CA . GLY A 1 94 ? -0.870 14.676 -10.428 1.00 71.62 94 GLY A CA 1
ATOM 790 C C . GLY A 1 94 ? -1.771 13.439 -10.376 1.00 71.62 94 GLY A C 1
ATOM 791 O O . GLY A 1 94 ? -1.609 12.600 -9.490 1.00 71.62 94 GLY A O 1
ATOM 792 N N . SER A 1 95 ? -2.710 13.312 -11.316 1.00 73.44 95 SER A N 1
ATOM 793 C CA . SER A 1 95 ? -3.520 12.099 -11.462 1.00 73.44 95 SER A CA 1
ATOM 794 C C . SER A 1 95 ? -2.715 10.990 -12.144 1.00 73.44 95 SER A C 1
ATOM 796 O O . SER A 1 95 ? -1.871 11.264 -12.996 1.00 73.44 95 SER A O 1
ATOM 798 N N . LEU A 1 96 ? -2.981 9.738 -11.768 1.00 77.88 96 LEU A N 1
ATOM 799 C CA . LEU A 1 96 ? -2.318 8.558 -12.322 1.00 77.88 96 LEU A CA 1
ATOM 800 C C . LEU A 1 96 ? -3.324 7.711 -13.094 1.00 77.88 96 LEU A C 1
ATOM 802 O O . LEU A 1 96 ? -4.324 7.270 -12.525 1.00 77.88 96 LEU A O 1
ATOM 806 N N . GLU A 1 97 ? -3.028 7.438 -14.360 1.00 80.88 97 GLU A N 1
ATOM 807 C CA . GLU A 1 97 ? -3.762 6.458 -15.156 1.00 80.88 97 GLU A CA 1
ATOM 808 C C . GLU A 1 97 ? -2.924 5.195 -15.331 1.00 80.88 97 GLU A C 1
ATOM 810 O O . GLU A 1 97 ? -1.724 5.262 -15.590 1.00 80.88 97 GLU A O 1
ATOM 815 N N . PHE A 1 98 ? -3.553 4.029 -15.183 1.00 83.50 98 PHE A N 1
ATOM 816 C CA . PHE A 1 98 ? -2.890 2.734 -15.310 1.00 83.50 98 PHE A CA 1
ATOM 817 C C . PHE A 1 98 ? -3.511 1.932 -16.450 1.00 83.50 98 PHE 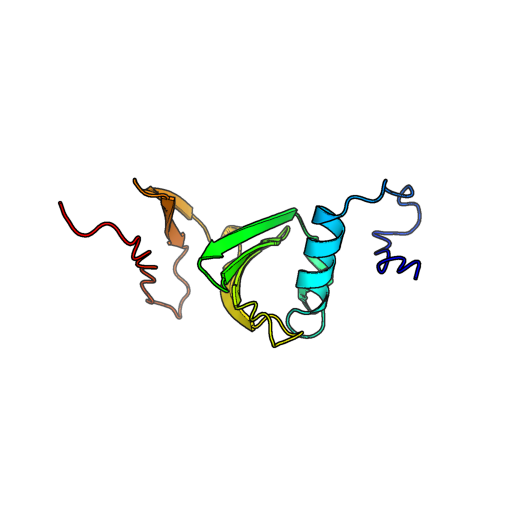A C 1
ATOM 819 O O . PHE A 1 98 ? -4.715 1.668 -16.455 1.00 83.50 98 PHE A O 1
ATOM 826 N N . VAL A 1 99 ? -2.673 1.464 -17.372 1.00 83.88 99 VAL A N 1
ATOM 827 C CA . VAL A 1 99 ? -3.045 0.451 -18.362 1.00 83.88 99 VAL A CA 1
ATOM 828 C C . VAL A 1 99 ? -2.666 -0.908 -17.797 1.00 83.88 99 VAL A C 1
ATOM 830 O O . VAL A 1 99 ? -1.491 -1.199 -17.561 1.00 83.88 99 VAL A O 1
ATOM 833 N N . LEU A 1 100 ? -3.673 -1.742 -17.555 1.00 85.06 100 LEU A N 1
ATOM 834 C CA . LEU A 1 100 ? -3.494 -3.044 -16.925 1.00 85.06 100 LEU A CA 1
ATOM 835 C C . LEU A 1 100 ? -3.579 -4.173 -17.949 1.00 85.06 100 LEU A C 1
ATOM 837 O O . LEU A 1 100 ? -4.378 -4.115 -18.882 1.00 85.06 100 LEU A O 1
ATOM 841 N N . LEU A 1 101 ? -2.814 -5.243 -17.722 1.00 82.38 101 LEU A N 1
ATOM 842 C CA . LEU A 1 101 ? -3.036 -6.516 -18.399 1.00 82.38 101 LEU A CA 1
ATOM 843 C C . LEU A 1 101 ? -4.488 -6.952 -18.161 1.00 82.38 101 LEU A C 1
ATOM 845 O O . LEU A 1 101 ? -4.895 -7.030 -16.988 1.00 82.38 101 LEU A O 1
ATOM 849 N N . PRO A 1 102 ? -5.261 -7.258 -19.221 1.00 71.00 102 PRO A N 1
ATOM 850 C CA . PRO A 1 102 ? -6.639 -7.686 -19.068 1.00 71.00 102 PRO A CA 1
ATOM 851 C C . PRO A 1 102 ? -6.687 -8.918 -18.170 1.00 71.00 102 PRO A C 1
ATOM 853 O O . PRO A 1 102 ? -6.046 -9.937 -18.418 1.00 71.00 102 PRO A O 1
ATOM 856 N N . THR A 1 103 ? -7.444 -8.811 -17.082 1.00 61.09 103 THR A N 1
ATOM 857 C CA . THR A 1 103 ? -7.922 -10.003 -16.385 1.00 61.09 103 THR A CA 1
ATOM 858 C C . THR A 1 103 ? -9.108 -10.533 -17.160 1.00 61.09 103 THR A C 1
ATOM 860 O O . THR A 1 103 ? -9.931 -9.736 -17.604 1.00 61.09 103 THR A O 1
ATOM 863 N N . ALA A 1 104 ? -9.298 -11.848 -17.176 1.00 51.91 104 ALA A N 1
ATOM 864 C CA . ALA A 1 104 ? -10.536 -12.473 -17.645 1.00 51.91 104 ALA A CA 1
ATOM 865 C C . ALA A 1 104 ? -11.819 -11.992 -16.908 1.00 51.91 104 ALA A C 1
ATOM 867 O O . ALA A 1 104 ? -12.899 -12.489 -17.193 1.00 51.91 104 ALA A O 1
ATOM 868 N N . ALA A 1 105 ? -11.723 -11.045 -15.961 1.00 47.28 105 ALA A N 1
ATOM 869 C CA . ALA A 1 105 ? -12.791 -10.650 -15.047 1.00 47.28 105 ALA A CA 1
ATOM 870 C C . ALA A 1 105 ? -12.961 -9.135 -14.775 1.00 47.28 105 ALA A C 1
ATOM 872 O O . ALA A 1 105 ? -13.745 -8.806 -13.894 1.00 47.28 105 ALA A O 1
ATOM 873 N N . ALA A 1 106 ? -12.272 -8.185 -15.431 1.00 42.12 106 ALA A N 1
ATOM 874 C CA . ALA A 1 106 ? -12.425 -6.777 -15.008 1.00 42.12 106 ALA A CA 1
ATOM 875 C C . ALA A 1 106 ? -12.260 -5.729 -16.117 1.00 42.12 106 ALA A C 1
ATOM 877 O O . ALA A 1 106 ? -11.156 -5.260 -16.386 1.00 42.12 106 ALA A O 1
ATOM 878 N N . PHE A 1 107 ? -13.393 -5.303 -16.680 1.00 34.47 107 PHE A N 1
ATOM 879 C CA . PHE A 1 107 ? -13.598 -3.931 -17.140 1.00 34.47 107 PHE A CA 1
ATOM 880 C C . PH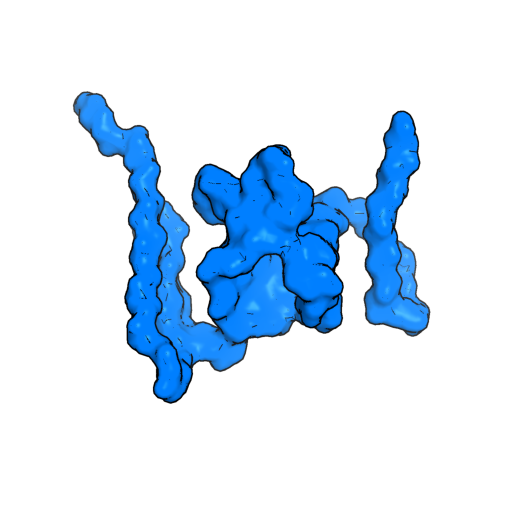E A 1 107 ? -14.080 -3.121 -15.929 1.00 34.47 107 PHE A C 1
ATOM 882 O O . PHE A 1 107 ? -15.248 -3.173 -15.559 1.00 34.47 107 PHE A O 1
ATOM 889 N N . SER A 1 108 ? -13.185 -2.384 -15.281 1.00 37.22 108 SER A N 1
ATOM 890 C CA . SER A 1 108 ? -13.569 -1.352 -14.315 1.00 37.22 108 SER A CA 1
ATOM 891 C C . SER A 1 108 ? -12.634 -0.164 -14.502 1.00 37.22 108 SER A C 1
ATOM 893 O O . SER A 1 108 ? -11.493 -0.181 -14.041 1.00 37.22 108 SER A O 1
ATOM 895 N N . ARG A 1 109 ? -13.108 0.844 -15.241 1.00 37.69 109 ARG A N 1
ATOM 896 C CA . ARG A 1 109 ? -12.463 2.158 -15.350 1.00 37.69 109 ARG A CA 1
ATOM 897 C C . ARG A 1 109 ? -12.520 2.810 -13.973 1.00 37.69 109 ARG A C 1
ATOM 899 O O . ARG A 1 109 ? -13.609 3.008 -13.444 1.00 37.69 109 ARG A O 1
ATOM 906 N N . PHE A 1 110 ? -11.366 3.137 -13.408 1.00 42.91 110 PHE A N 1
ATOM 907 C CA . PHE A 1 110 ? -11.282 3.966 -12.215 1.00 42.91 110 PHE A CA 1
ATOM 908 C C . PHE A 1 110 ? -10.759 5.339 -12.631 1.00 42.91 110 PHE A C 1
ATOM 910 O O . PHE A 1 110 ? -9.635 5.450 -13.107 1.00 42.91 110 PHE A O 1
ATOM 917 N N . SER A 1 111 ? -11.587 6.369 -12.476 1.00 36.78 111 SER A N 1
ATOM 918 C CA . SER A 1 111 ? -11.176 7.770 -12.547 1.00 36.78 111 SER A CA 1
ATOM 919 C C . SER A 1 111 ? -11.231 8.331 -11.129 1.00 36.78 111 SER A C 1
ATOM 921 O O . SER A 1 111 ? -12.319 8.600 -10.616 1.00 36.78 111 SER A O 1
ATOM 923 N N . SER A 1 112 ? -10.087 8.498 -10.464 1.00 40.25 112 SER A N 1
ATOM 924 C CA . SER A 1 112 ? -10.052 9.308 -9.245 1.00 40.25 112 SER A CA 1
ATOM 925 C C . SER A 1 112 ? -10.107 10.777 -9.647 1.00 40.25 112 SER A C 1
ATOM 927 O O . SER A 1 112 ? -9.083 11.380 -9.955 1.00 40.25 112 SER A O 1
ATOM 929 N N . GLY A 1 113 ? -11.308 11.352 -9.662 1.00 36.75 113 GLY A N 1
ATOM 930 C CA . GLY A 1 113 ? -11.480 12.796 -9.748 1.00 36.75 113 GLY A CA 1
ATOM 931 C C . GLY A 1 113 ? -10.965 13.443 -8.467 1.00 36.75 1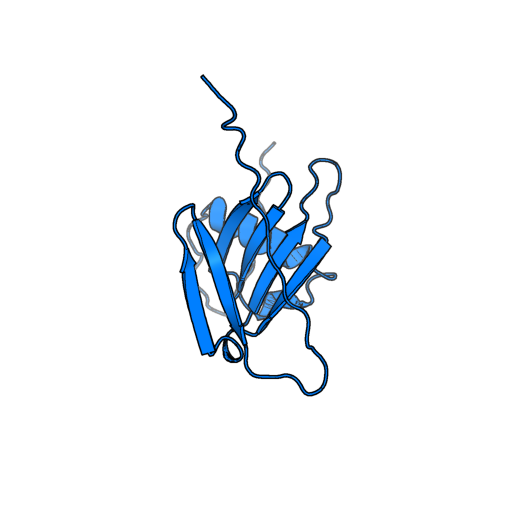13 GLY A C 1
ATOM 932 O O . GLY A 1 113 ? -11.669 13.476 -7.460 1.00 36.75 113 GLY A O 1
ATOM 933 N N . MET A 1 114 ? -9.731 13.943 -8.483 1.00 39.81 114 MET A N 1
ATOM 934 C CA . MET A 1 114 ? -9.263 14.872 -7.459 1.00 39.81 114 MET A CA 1
ATOM 935 C C . MET A 1 114 ? -9.925 16.228 -7.699 1.00 39.81 114 MET A C 1
ATOM 937 O O . MET A 1 114 ? -9.447 17.043 -8.483 1.00 39.81 114 MET A O 1
ATOM 941 N N . ALA A 1 115 ? -11.048 16.470 -7.026 1.00 38.12 115 ALA A N 1
ATOM 942 C CA . ALA A 1 115 ? -11.611 17.806 -6.905 1.00 38.12 115 ALA A CA 1
ATOM 943 C C . ALA A 1 115 ? -10.694 18.647 -5.999 1.00 38.12 115 ALA A C 1
ATOM 945 O O . ALA A 1 115 ? -10.817 18.633 -4.775 1.00 38.12 115 ALA A O 1
ATOM 946 N N . GLY A 1 116 ? -9.735 19.350 -6.603 1.00 36.66 116 GLY A N 1
ATOM 947 C CA . GLY A 1 116 ? -9.047 20.468 -5.962 1.00 36.66 116 GLY A CA 1
ATOM 948 C C . GLY A 1 116 ? -9.984 21.683 -5.875 1.00 36.66 116 GLY A C 1
ATOM 949 O O . GLY A 1 116 ? -10.727 21.943 -6.825 1.00 36.66 116 GLY A O 1
ATOM 950 N N . PRO A 1 117 ? -9.982 22.446 -4.768 1.00 43.62 117 PRO A N 1
ATOM 951 C CA . PRO A 1 117 ? -10.870 23.584 -4.592 1.00 43.62 117 PRO A CA 1
ATOM 952 C C . PRO A 1 117 ? -10.250 24.815 -5.252 1.00 43.62 117 PRO A C 1
ATOM 954 O O . PRO A 1 117 ? -9.599 25.614 -4.591 1.00 43.62 117 PRO A O 1
ATOM 957 N N . TRP A 1 118 ? -10.449 24.985 -6.555 1.00 39.59 118 TRP A N 1
ATOM 958 C CA . TRP A 1 118 ? -10.137 26.251 -7.223 1.00 39.59 118 TRP A CA 1
ATOM 959 C C . TRP A 1 118 ? -11.303 26.665 -8.112 1.00 39.59 118 TRP A C 1
ATOM 961 O O . TRP A 1 118 ? -11.296 26.528 -9.331 1.00 39.59 118 TRP A O 1
ATOM 971 N N . GLY A 1 119 ? -12.346 27.157 -7.445 1.00 34.22 119 GLY A N 1
ATOM 972 C CA . GLY A 1 119 ? -13.402 27.948 -8.053 1.00 34.22 119 GLY A CA 1
ATOM 973 C C . GLY A 1 119 ? -13.172 29.432 -7.773 1.00 34.22 119 GLY A C 1
ATOM 974 O O . GLY A 1 119 ? -13.335 29.861 -6.638 1.00 34.22 119 GLY A O 1
ATOM 975 N N . ARG A 1 120 ? -12.867 30.171 -8.847 1.00 37.78 120 ARG A N 1
ATOM 976 C CA . ARG A 1 120 ? -13.133 31.602 -9.103 1.00 37.78 120 ARG A CA 1
ATOM 977 C C . ARG A 1 120 ? -12.609 32.636 -8.093 1.00 37.78 120 ARG A C 1
ATOM 979 O O . ARG A 1 120 ? -13.177 32.810 -7.019 1.00 37.78 120 ARG A O 1
ATOM 986 N N . ARG A 1 121 ? -11.707 33.494 -8.569 1.00 39.59 121 ARG A N 1
ATOM 987 C CA . ARG A 1 121 ? -12.054 34.858 -9.008 1.00 39.59 121 ARG A CA 1
ATOM 988 C C . ARG A 1 121 ? -11.192 35.239 -10.198 1.00 39.59 121 ARG A C 1
ATOM 990 O O . ARG A 1 121 ? -10.035 34.775 -10.224 1.00 39.59 121 ARG A O 1
#

Organism: NCBI:txid236787

InterPro domains:
  IPR056748 Intermembrane lipid transfer protein VPS13-like, C-terminal [PF25037] (3-99)

Foldseek 3Di:
DDDPQDDDDPDDPDPDDDDDPQLSVLLLLCCLPPNNPCNNQAFDHWDADDVQWIWTDGNFKIFIWRHDPVDSHTDTPDMDTPVQFPDWDQDPVGDIDTDGNDDPDDDDDDDPPPPDPDDDD

pLDDT: mean 73.95, std 18.1, range [34.22, 94.0]

Sequence (121 aa):
KRVRPPRFFRGCGSPLLRYREEENRGEELISRLRRGRHLWESYVHHCKASEGMTLLLTGRRLMLLHTSRKNSFALVEWEVMLHRILRFDIMEGGSLEFVLLPTAAAFSRFSSGMAGPWGRR

Secondary structure (DSSP, 8-state):
----------STT---PPP-HHHHHHHHHHHHGGGGTTGGG-EEEEEEEETTEEEEEESSEEEEEE--TT-SSPEEEEEEEGGGEEEEEE-TTS-EEEEEPPPTT----------------

Radius of gyration: 16.97 Å; Cα contacts (8 Å, |Δi|>4): 147; chains: 1; bounding box: 36×50×46 Å

Mean predicted aligned error: 11.77 Å

Solvent-accessible surface area (backbone atoms only — not comparable to full-atom values): 7869 Å² total; per-residue (Å²): 132,91,78,75,72,88,79,82,79,92,51,95,84,58,74,88,72,79,91,47,71,68,59,52,52,40,45,50,53,38,45,43,30,80,81,32,76,54,53,88,43,40,74,71,48,69,48,77,73,52,94,49,29,35,37,38,35,39,73,50,33,42,34,39,26,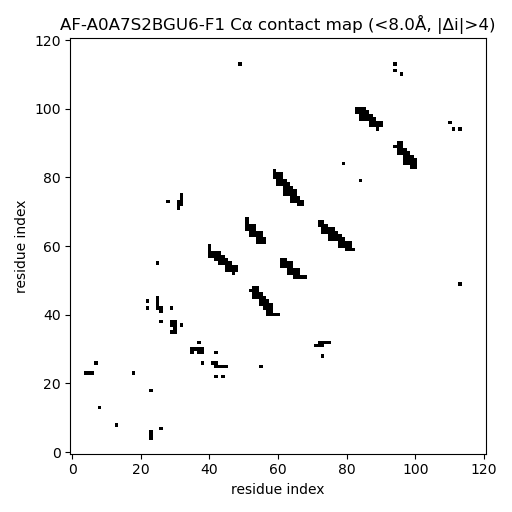42,45,46,97,89,45,94,54,46,44,76,77,43,72,46,52,49,93,36,55,77,44,74,47,81,44,93,91,78,44,76,48,74,46,62,61,83,55,104,81,63,93,72,92,82,78,82,79,77,83,71,94,79,80,84,133